Protein AF-A0A9Q1AKZ5-F1 (afdb_monomer)

Foldseek 3Di:
DDPDDPPVVVVVVVVVVVVLVVCVPVNVVVVVVCQVVFWDKAADPPDDDQQDWDDDPDTDRPDDGDIDTDGPDPDPVVVD

Sequence (80 aa):
MVVGGTETSSNALEFAMAEIMSKPERMFMFLLATLLHCFDWKLPERKKPDLSEKFGIVIKLKNPLVVIPAPRLPDPKLYE

Mean predicted aligned error: 10.46 Å

Nearest PDB structures (foldseek):
  8gk3-assembly1_A  TM=7.879E-01  e=9.532E-01  Homo sapiens
  7mk8-assembly1_B  TM=7.866E-01  e=1.993E+00  Homo sapiens
  8ews-assembly1_A-2  TM=7.658E-01  e=2.131E+00  Homo sapiens
  4i8v-assembly3_C  TM=7.529E-01  e=2.979E+00  Homo sapiens
  3tjs-assembly1_A  TM=7.667E-01  e=3.896E+00  Homo sapiens

Radius of gyration: 20.48 Å; Cα contacts (8 Å, |Δi|>4): 51; chains: 1; bounding box: 58×28×47 Å

Organism: Salix purpurea (NCBI:txid77065)

Solvent-accessible surface area (backbone atoms only — not comparable to full-atom values): 5156 Å² total; per-residue (Å²): 136,84,91,78,83,59,70,71,58,56,52,50,53,52,50,50,51,50,57,50,62,72,40,52,69,62,48,50,53,50,54,52,49,49,53,62,69,50,31,43,77,38,63,74,63,99,59,77,86,65,78,54,70,39,87,63,102,60,85,38,58,62,50,82,88,69,67,47,76,37,73,63,59,95,54,78,78,80,76,115

Structure (mmCIF, N/CA/C/O backbone):
data_AF-A0A9Q1AKZ5-F1
#
_entry.id   AF-A0A9Q1AKZ5-F1
#
loop_
_atom_site.group_PDB
_atom_site.id
_atom_site.type_symbol
_atom_site.label_atom_id
_atom_site.label_alt_id
_atom_site.label_comp_id
_atom_site.label_asym_id
_atom_site.label_entity_id
_atom_site.label_seq_id
_atom_site.pdbx_PDB_ins_code
_atom_site.Cartn_x
_atom_site.Cartn_y
_atom_site.Cartn_z
_atom_site.occupancy
_atom_site.B_iso_or_equiv
_atom_site.auth_seq_id
_atom_site.auth_comp_id
_atom_site.auth_asym_id
_atom_site.auth_atom_id
_atom_site.pdbx_PDB_model_num
ATOM 1 N N . MET A 1 1 ? 38.128 -21.017 -23.789 1.00 39.62 1 MET A N 1
ATOM 2 C CA . MET A 1 1 ? 36.719 -20.595 -23.921 1.00 39.62 1 MET A CA 1
ATOM 3 C C . MET A 1 1 ? 36.207 -20.388 -22.505 1.00 39.62 1 MET A C 1
ATOM 5 O O . MET A 1 1 ? 36.068 -21.365 -21.785 1.00 39.62 1 MET A O 1
ATOM 9 N N . VAL A 1 2 ? 36.123 -19.136 -22.049 1.00 45.38 2 VAL A N 1
ATOM 10 C CA . VAL A 1 2 ? 35.724 -18.804 -20.671 1.00 45.38 2 VAL A CA 1
ATOM 11 C C . VAL A 1 2 ? 34.201 -18.805 -20.619 1.00 45.38 2 VAL A C 1
ATOM 13 O O . VAL A 1 2 ? 33.558 -18.051 -21.344 1.00 45.38 2 VAL A O 1
ATOM 16 N N . VAL A 1 3 ? 33.640 -19.698 -19.808 1.00 55.31 3 VAL A N 1
ATOM 17 C CA . VAL A 1 3 ? 32.209 -19.760 -19.502 1.00 55.31 3 VAL A CA 1
ATOM 18 C C . VAL A 1 3 ? 31.892 -18.564 -18.605 1.00 55.31 3 VAL A C 1
ATOM 20 O O . VAL A 1 3 ? 32.188 -18.587 -17.418 1.00 55.31 3 VAL A O 1
ATOM 23 N N . GLY A 1 4 ? 31.362 -17.492 -19.189 1.00 57.22 4 GLY A N 1
ATOM 24 C CA . GLY A 1 4 ? 30.917 -16.296 -18.477 1.00 57.22 4 GLY A CA 1
ATOM 25 C C . GLY A 1 4 ? 29.502 -15.960 -18.918 1.00 57.22 4 GLY A C 1
ATOM 26 O O . GLY A 1 4 ? 29.288 -15.633 -20.082 1.00 57.22 4 GLY A O 1
ATOM 27 N N . GLY A 1 5 ? 28.529 -16.085 -18.016 1.00 57.84 5 GLY A N 1
ATOM 28 C CA . GLY A 1 5 ? 27.137 -15.792 -18.367 1.00 57.84 5 GLY A CA 1
ATOM 29 C C . GLY A 1 5 ? 26.145 -15.681 -17.213 1.00 57.84 5 GLY A C 1
ATOM 30 O O . GLY A 1 5 ? 25.120 -15.038 -17.393 1.00 57.84 5 GLY A O 1
ATOM 31 N N . THR A 1 6 ? 26.415 -16.240 -16.029 1.00 59.22 6 THR A N 1
ATOM 32 C CA . THR A 1 6 ? 25.419 -16.270 -14.937 1.00 59.22 6 THR A CA 1
ATOM 33 C C . THR A 1 6 ? 25.770 -15.360 -13.758 1.00 59.22 6 THR A C 1
ATOM 35 O O . THR A 1 6 ? 24.913 -14.596 -13.313 1.00 59.22 6 THR A O 1
ATOM 38 N N . GLU A 1 7 ? 27.026 -15.346 -13.303 1.00 61.22 7 GLU A N 1
ATOM 39 C CA . GLU A 1 7 ? 27.438 -14.614 -12.089 1.00 61.22 7 GLU A CA 1
ATOM 40 C C . GLU A 1 7 ? 27.243 -13.092 -12.196 1.00 61.22 7 GLU A C 1
ATOM 42 O O . GLU A 1 7 ? 26.809 -12.442 -11.248 1.00 61.22 7 GLU A O 1
ATOM 47 N N . THR A 1 8 ? 27.477 -12.506 -13.373 1.00 65.81 8 THR A N 1
ATOM 48 C CA . THR A 1 8 ? 27.359 -11.052 -13.576 1.00 65.81 8 THR A CA 1
ATOM 49 C C . THR A 1 8 ? 25.913 -10.551 -13.470 1.00 65.81 8 THR A C 1
ATOM 51 O O . THR A 1 8 ? 25.686 -9.435 -13.009 1.00 65.81 8 THR A O 1
ATOM 54 N N . SER A 1 9 ? 24.928 -11.373 -13.855 1.00 66.25 9 SER A N 1
ATOM 55 C CA . SER A 1 9 ? 23.504 -11.007 -13.797 1.00 66.25 9 SER A CA 1
ATOM 56 C C . SER A 1 9 ? 22.923 -11.080 -12.379 1.00 66.25 9 SER A C 1
ATOM 58 O O . SER A 1 9 ? 22.171 -10.187 -11.991 1.00 66.25 9 SER A O 1
ATOM 60 N N . SER A 1 10 ? 23.326 -12.082 -11.584 1.00 72.44 10 SER A N 1
ATOM 61 C CA . SER A 1 10 ? 22.916 -12.207 -10.174 1.00 72.44 10 SER A CA 1
ATOM 62 C C . SER A 1 10 ? 23.455 -11.043 -9.350 1.00 72.44 10 SER A C 1
ATOM 64 O O . SER A 1 10 ? 22.697 -10.354 -8.672 1.00 72.44 10 SER A O 1
ATOM 66 N N . ASN A 1 11 ? 24.746 -10.738 -9.513 1.00 75.94 11 ASN A N 1
ATOM 67 C CA . ASN A 1 11 ? 25.386 -9.652 -8.778 1.00 75.94 11 ASN A CA 1
ATOM 68 C C . ASN A 1 11 ? 24.750 -8.293 -9.111 1.00 75.94 11 ASN A C 1
ATOM 70 O O . ASN A 1 11 ? 24.552 -7.473 -8.221 1.00 75.94 11 ASN A O 1
ATOM 74 N N . ALA A 1 12 ? 24.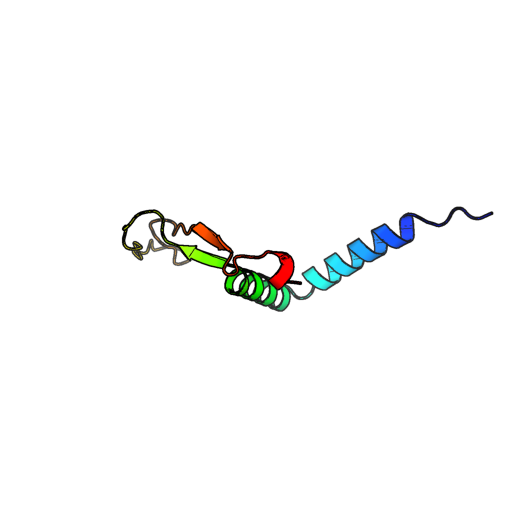377 -8.049 -10.372 1.00 79.44 12 ALA A N 1
ATOM 75 C CA . ALA A 1 12 ? 23.702 -6.810 -10.761 1.00 79.44 12 ALA A CA 1
ATOM 76 C C . ALA A 1 12 ? 22.339 -6.633 -10.064 1.00 79.44 12 ALA A C 1
ATOM 78 O O . ALA A 1 12 ? 22.017 -5.528 -9.623 1.00 79.44 12 ALA A O 1
ATOM 79 N N . LEU A 1 13 ? 21.560 -7.711 -9.922 1.00 79.31 13 LEU A N 1
ATOM 80 C CA . LEU A 1 13 ? 20.286 -7.681 -9.203 1.00 79.31 13 LEU A CA 1
ATOM 81 C C . LEU A 1 13 ? 20.497 -7.416 -7.706 1.00 79.31 13 LEU A C 1
ATOM 83 O O . LEU A 1 13 ? 19.791 -6.598 -7.120 1.00 79.31 13 LEU A O 1
ATOM 87 N N . GLU A 1 14 ? 21.503 -8.049 -7.105 1.00 82.75 14 GLU A N 1
ATOM 88 C CA . GLU A 1 14 ? 21.869 -7.851 -5.700 1.00 82.75 14 GLU A CA 1
ATOM 89 C C . GLU A 1 14 ? 22.315 -6.407 -5.414 1.00 82.75 14 GLU A C 1
ATOM 91 O O . GLU A 1 14 ? 21.847 -5.794 -4.451 1.00 82.75 14 GLU A O 1
ATOM 96 N N . PHE A 1 15 ? 23.148 -5.816 -6.279 1.00 83.31 15 PHE A N 1
ATOM 97 C CA . PHE A 1 15 ? 23.558 -4.412 -6.163 1.00 83.31 15 PHE A CA 1
ATOM 98 C C . PHE A 1 15 ? 22.381 -3.449 -6.333 1.00 83.31 15 PHE A C 1
ATOM 100 O O . PHE A 1 15 ? 22.252 -2.505 -5.552 1.00 83.31 15 PHE A O 1
ATOM 107 N N . ALA A 1 16 ? 21.493 -3.699 -7.300 1.00 81.12 16 ALA A N 1
ATOM 108 C CA . ALA A 1 16 ? 20.289 -2.894 -7.484 1.00 81.12 16 ALA A CA 1
ATOM 109 C C . ALA A 1 16 ? 19.374 -2.971 -6.252 1.00 81.12 16 ALA A C 1
ATOM 111 O O . ALA A 1 16 ? 18.906 -1.944 -5.766 1.00 81.12 16 ALA A O 1
ATOM 112 N N . MET A 1 17 ? 19.171 -4.166 -5.687 1.00 78.94 17 MET A N 1
ATOM 113 C CA . MET A 1 17 ? 18.415 -4.347 -4.445 1.00 78.94 17 MET A CA 1
ATOM 114 C C . MET A 1 17 ? 19.059 -3.602 -3.269 1.00 78.94 17 MET A C 1
ATOM 116 O O . MET A 1 17 ? 18.350 -2.951 -2.503 1.00 78.94 17 MET A O 1
ATOM 120 N N . ALA A 1 18 ? 20.387 -3.644 -3.133 1.00 83.38 18 ALA A N 1
ATOM 121 C CA . ALA A 1 18 ? 21.109 -2.910 -2.095 1.00 83.38 18 ALA A CA 1
ATOM 122 C C . ALA A 1 18 ? 20.992 -1.388 -2.270 1.00 83.38 18 ALA A C 1
ATOM 124 O O . ALA A 1 18 ? 20.781 -0.667 -1.295 1.00 83.38 18 ALA A O 1
ATOM 125 N N . GLU A 1 19 ? 21.065 -0.884 -3.502 1.00 82.56 19 GLU A N 1
ATOM 126 C CA . GLU A 1 19 ? 20.882 0.539 -3.785 1.00 82.56 19 GLU A CA 1
ATOM 127 C C . GLU A 1 19 ? 19.443 0.993 -3.509 1.00 82.56 19 GLU A C 1
ATOM 129 O O . GLU A 1 19 ? 19.230 2.050 -2.908 1.00 82.56 19 GLU A O 1
ATOM 134 N N . ILE A 1 20 ? 18.461 0.170 -3.873 1.00 79.75 20 ILE A N 1
ATOM 135 C CA . ILE A 1 20 ? 17.047 0.383 -3.564 1.00 79.75 20 ILE A CA 1
ATOM 136 C C . ILE A 1 20 ? 16.836 0.425 -2.039 1.00 79.75 20 ILE A C 1
ATOM 138 O O . ILE A 1 20 ? 16.206 1.351 -1.522 1.00 79.75 20 ILE A O 1
ATOM 142 N N . MET A 1 21 ? 17.432 -0.515 -1.297 1.00 79.31 21 MET A N 1
ATOM 143 C CA . MET A 1 21 ? 17.386 -0.549 0.170 1.00 79.31 21 MET A CA 1
ATOM 144 C C . MET A 1 21 ? 18.184 0.585 0.830 1.00 79.31 21 MET A C 1
ATOM 146 O O . MET A 1 21 ? 17.848 0.986 1.941 1.00 79.31 21 MET A O 1
ATOM 150 N N . SER A 1 22 ? 19.191 1.155 0.155 1.00 90.31 22 SER A N 1
ATOM 151 C CA . SER A 1 22 ? 19.994 2.271 0.681 1.00 90.31 22 SER A CA 1
ATOM 152 C C . SER A 1 22 ? 19.201 3.571 0.847 1.00 90.31 22 SER A C 1
ATOM 154 O O . SER A 1 22 ? 19.652 4.480 1.545 1.00 90.31 22 SER A O 1
ATOM 156 N N . LYS A 1 23 ? 18.028 3.689 0.199 1.00 87.62 23 LYS A N 1
ATOM 157 C CA . LYS A 1 23 ? 17.187 4.900 0.209 1.00 87.62 23 LYS A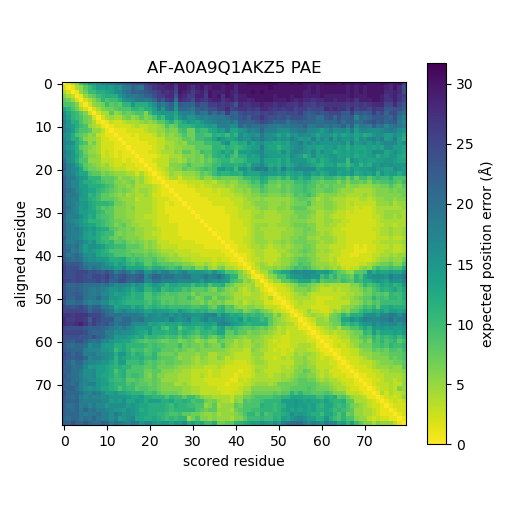 CA 1
ATOM 158 C C . LYS A 1 23 ? 15.727 4.556 0.520 1.00 87.62 23 LYS A C 1
ATOM 160 O O . LYS A 1 23 ? 14.851 4.766 -0.330 1.00 87.62 23 LYS A O 1
ATOM 165 N N . PRO A 1 24 ? 15.453 4.049 1.733 1.00 85.44 24 PRO A N 1
ATOM 166 C CA . PRO A 1 24 ? 14.164 3.462 2.081 1.00 85.44 24 PRO A CA 1
ATOM 167 C C . PRO A 1 24 ? 13.009 4.460 1.948 1.00 85.44 24 PRO A C 1
ATOM 169 O O . PRO A 1 24 ? 11.954 4.088 1.445 1.00 85.44 24 PRO A O 1
ATOM 172 N N . GLU A 1 25 ? 13.221 5.738 2.284 1.00 90.75 25 GLU A N 1
ATOM 173 C CA . GLU A 1 25 ? 12.195 6.790 2.173 1.00 90.75 25 GLU A CA 1
ATOM 174 C C . GLU A 1 25 ? 11.682 6.941 0.734 1.00 90.75 25 GLU A C 1
ATOM 176 O O . GLU A 1 25 ? 10.478 6.992 0.485 1.00 90.75 25 GLU A O 1
ATOM 181 N N . ARG A 1 26 ? 12.609 7.005 -0.234 1.00 89.00 26 ARG A N 1
ATOM 182 C CA . ARG A 1 26 ? 12.274 7.217 -1.649 1.00 89.00 26 ARG A CA 1
ATOM 183 C C . ARG A 1 26 ? 11.575 6.002 -2.236 1.00 89.00 26 ARG A C 1
ATOM 185 O O . ARG A 1 26 ? 10.590 6.162 -2.950 1.00 89.00 26 ARG A O 1
ATOM 192 N N . MET A 1 27 ? 12.058 4.806 -1.905 1.00 87.69 27 MET A N 1
ATOM 193 C CA . MET A 1 27 ? 11.402 3.563 -2.302 1.00 87.69 27 MET A CA 1
ATOM 194 C C . MET A 1 27 ? 9.993 3.477 -1.713 1.00 87.69 27 MET A C 1
ATOM 196 O O . MET A 1 27 ? 9.050 3.165 -2.434 1.00 87.69 27 MET A O 1
ATOM 200 N N . PHE A 1 28 ? 9.838 3.778 -0.423 1.00 91.25 28 PHE A N 1
ATOM 201 C CA . PHE A 1 28 ? 8.544 3.743 0.248 1.00 91.25 28 PHE A CA 1
ATOM 202 C C . PHE A 1 28 ? 7.546 4.695 -0.415 1.00 91.25 28 PHE A C 1
ATOM 204 O O . PHE A 1 28 ? 6.435 4.288 -0.751 1.00 91.25 28 PHE A O 1
ATOM 211 N N . MET A 1 29 ? 7.957 5.942 -0.668 1.00 94.25 29 MET A N 1
ATOM 212 C CA . MET A 1 29 ? 7.119 6.923 -1.359 1.00 94.25 29 MET A CA 1
ATOM 213 C C . MET A 1 29 ? 6.757 6.476 -2.775 1.00 94.25 29 MET A C 1
ATOM 215 O O . MET A 1 29 ? 5.608 6.636 -3.178 1.00 94.25 29 MET A O 1
ATOM 219 N N . PHE A 1 30 ? 7.704 5.898 -3.518 1.00 92.00 30 PHE A N 1
ATOM 220 C CA . PHE A 1 30 ? 7.452 5.395 -4.865 1.00 92.00 30 PHE A CA 1
ATOM 221 C C . PHE A 1 30 ? 6.437 4.247 -4.858 1.00 92.00 30 PHE A C 1
ATOM 223 O O . PHE A 1 30 ? 5.429 4.331 -5.551 1.00 92.00 30 PHE A O 1
ATOM 230 N N . LEU A 1 31 ? 6.638 3.228 -4.014 1.00 92.81 31 LEU A N 1
ATOM 231 C CA . LEU A 1 31 ? 5.704 2.107 -3.874 1.00 92.81 31 LEU A CA 1
ATOM 232 C C . LEU A 1 31 ? 4.306 2.585 -3.472 1.00 92.81 31 LEU A C 1
ATOM 234 O O . LEU A 1 31 ? 3.311 2.146 -4.048 1.00 92.81 31 LEU A O 1
ATOM 238 N N . LEU A 1 32 ? 4.226 3.515 -2.517 1.00 93.88 32 LEU A N 1
ATOM 239 C CA . LEU A 1 32 ? 2.958 4.098 -2.091 1.00 93.88 32 LEU A CA 1
ATOM 240 C C . LEU A 1 32 ? 2.276 4.858 -3.238 1.00 93.88 32 LEU A C 1
ATOM 242 O O . LEU A 1 32 ? 1.085 4.667 -3.471 1.00 93.88 32 LEU A O 1
ATOM 246 N N . ALA A 1 33 ? 3.022 5.680 -3.978 1.00 93.56 33 ALA A N 1
ATOM 247 C CA . ALA A 1 33 ? 2.499 6.422 -5.121 1.00 93.56 33 ALA A CA 1
ATOM 248 C C . ALA A 1 33 ? 1.996 5.485 -6.228 1.00 93.56 33 ALA A C 1
ATOM 250 O O . ALA A 1 33 ? 0.904 5.699 -6.751 1.00 93.56 33 ALA A O 1
ATOM 251 N N . THR A 1 34 ? 2.736 4.420 -6.543 1.00 92.88 34 THR A N 1
ATOM 252 C CA . THR A 1 34 ? 2.318 3.408 -7.521 1.00 92.88 34 THR A CA 1
ATOM 253 C C . THR A 1 34 ? 1.030 2.716 -7.085 1.00 92.88 34 THR A C 1
ATOM 255 O O . THR A 1 34 ? 0.089 2.629 -7.868 1.00 92.88 34 THR A O 1
ATOM 258 N N . LEU A 1 35 ? 0.933 2.286 -5.824 1.00 92.94 35 LEU A N 1
ATOM 259 C CA . LEU A 1 35 ? -0.275 1.647 -5.293 1.00 92.94 35 LEU A CA 1
ATOM 260 C C . LEU A 1 35 ? -1.499 2.573 -5.356 1.00 92.94 35 LEU A C 1
ATOM 262 O O . LEU A 1 35 ? -2.584 2.138 -5.741 1.00 92.94 35 LEU A O 1
ATOM 266 N N . LEU A 1 36 ? -1.328 3.853 -5.017 1.00 92.75 36 LEU A N 1
ATOM 267 C CA . LEU A 1 36 ? -2.392 4.856 -5.110 1.00 92.75 36 LEU A CA 1
ATOM 2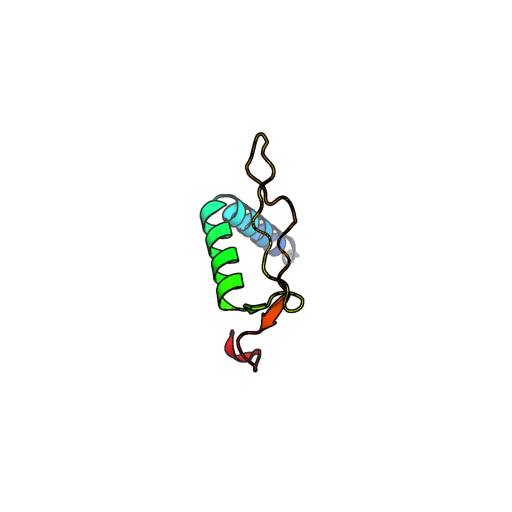68 C C . LEU A 1 36 ? -2.775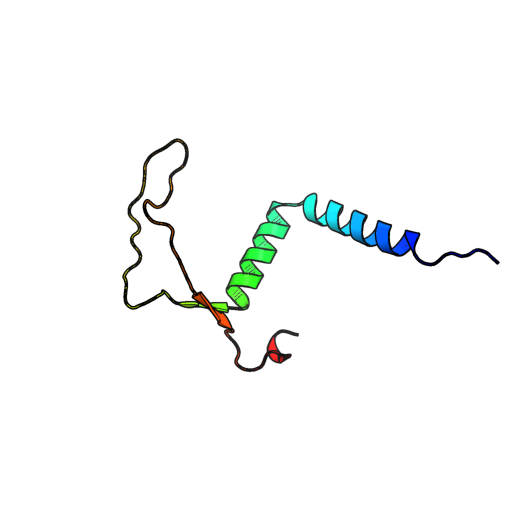 5.182 -6.559 1.00 92.75 36 LEU A C 1
ATOM 270 O O . LEU A 1 36 ? -3.926 5.506 -6.829 1.00 92.75 36 LEU A O 1
ATOM 274 N N . HIS A 1 37 ? -1.828 5.102 -7.492 1.00 91.56 37 HIS A N 1
ATOM 275 C CA . HIS A 1 37 ? -2.069 5.367 -8.907 1.00 91.56 37 HIS A CA 1
ATOM 276 C C . HIS A 1 37 ? -2.747 4.191 -9.627 1.00 91.56 37 HIS A C 1
ATOM 278 O O . HIS A 1 37 ? -3.577 4.393 -10.518 1.00 91.56 37 HIS A O 1
ATOM 284 N N . CYS A 1 38 ? -2.386 2.957 -9.277 1.00 91.19 38 CYS A N 1
ATOM 285 C CA . CYS A 1 38 ? -2.859 1.768 -9.978 1.00 91.19 38 CYS A CA 1
ATOM 286 C C . CYS A 1 38 ? -4.282 1.365 -9.580 1.00 91.19 38 CYS A C 1
ATOM 288 O O . CYS A 1 38 ? -5.024 0.869 -10.433 1.00 91.19 38 CYS A O 1
ATOM 290 N N . PHE A 1 39 ? -4.677 1.594 -8.326 1.00 93.19 39 PHE A N 1
ATOM 291 C CA . PHE A 1 39 ? -5.906 1.033 -7.772 1.00 93.19 39 PHE A CA 1
ATOM 292 C C . PHE A 1 39 ? -6.883 2.089 -7.259 1.00 93.19 39 PHE A C 1
ATOM 294 O O . PHE A 1 39 ? -6.511 3.007 -6.531 1.00 93.19 39 PHE A O 1
ATOM 301 N N . ASP A 1 40 ? -8.159 1.870 -7.559 1.00 92.56 40 ASP A N 1
ATOM 302 C CA . ASP A 1 40 ? -9.271 2.448 -6.819 1.00 92.56 40 ASP A CA 1
ATOM 303 C C . ASP A 1 40 ? -9.532 1.607 -5.566 1.00 92.56 40 ASP A C 1
ATOM 305 O O . ASP A 1 40 ? -9.713 0.389 -5.630 1.00 92.56 40 ASP A O 1
ATOM 309 N N . TRP A 1 41 ? -9.589 2.254 -4.407 1.00 91.00 41 TRP A N 1
ATOM 310 C CA . TRP A 1 41 ? -9.735 1.581 -3.118 1.00 91.00 41 TRP A CA 1
ATOM 311 C C . TRP A 1 41 ? -11.193 1.603 -2.661 1.00 91.00 41 TRP A C 1
ATOM 313 O O . TRP A 1 41 ? -11.792 2.669 -2.511 1.00 91.00 41 TRP A O 1
ATOM 323 N N . LYS A 1 42 ? -11.780 0.425 -2.425 1.00 89.44 42 LYS A N 1
ATOM 324 C CA . LYS A 1 42 ? -13.188 0.271 -2.018 1.00 89.44 42 LYS A CA 1
ATOM 325 C C . LYS A 1 42 ? -13.288 -0.340 -0.625 1.00 89.44 42 LYS A C 1
ATOM 327 O O . LYS A 1 42 ? -12.513 -1.227 -0.278 1.00 89.44 42 LYS A O 1
ATOM 332 N N . LEU A 1 43 ? -14.258 0.101 0.175 1.00 88.62 43 LEU A N 1
ATOM 333 C CA . LEU A 1 43 ? -14.514 -0.520 1.475 1.00 88.62 43 LEU A CA 1
ATOM 334 C C . LEU A 1 43 ? -15.295 -1.838 1.312 1.00 88.62 43 LEU A C 1
ATOM 336 O O . LEU A 1 43 ? -16.193 -1.916 0.467 1.00 88.62 43 LEU A O 1
ATOM 340 N N . PRO A 1 44 ? -14.983 -2.864 2.124 1.00 84.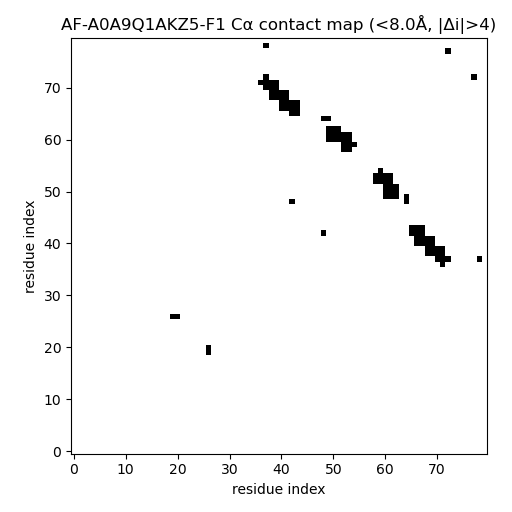88 44 PRO A N 1
ATOM 341 C CA . PRO A 1 44 ? -15.773 -4.082 2.197 1.00 84.88 44 PRO A CA 1
ATOM 342 C C . PRO A 1 44 ? -17.125 -3.779 2.855 1.00 84.88 44 PRO A C 1
ATOM 344 O O . PRO A 1 44 ? -17.191 -3.416 4.030 1.00 84.88 44 PRO A O 1
ATOM 347 N N . GLU A 1 45 ? -18.204 -3.954 2.086 1.00 77.69 45 GLU A N 1
ATOM 348 C CA . GLU A 1 45 ? -19.590 -3.641 2.472 1.00 77.69 45 GLU A CA 1
ATOM 349 C C . GLU A 1 45 ? -19.820 -2.147 2.795 1.00 77.69 45 GLU A C 1
ATOM 351 O O . GLU A 1 45 ? -18.890 -1.361 2.946 1.00 77.69 45 GLU A O 1
ATOM 356 N N . ARG A 1 46 ? -21.083 -1.704 2.915 1.00 68.81 46 ARG A N 1
ATOM 357 C CA . ARG A 1 46 ? -21.439 -0.307 3.272 1.00 68.81 46 ARG A CA 1
ATOM 358 C C . ARG A 1 46 ? -21.113 0.046 4.739 1.00 68.81 46 ARG A C 1
ATOM 360 O O . ARG A 1 46 ? -21.852 0.791 5.384 1.00 68.81 46 ARG A O 1
ATOM 367 N N . LYS A 1 47 ? -20.040 -0.512 5.297 1.00 74.69 47 LYS A N 1
ATOM 368 C CA . LYS A 1 47 ? -19.548 -0.206 6.637 1.00 74.69 47 LYS A CA 1
ATOM 369 C C . LYS A 1 47 ? -18.786 1.113 6.592 1.00 74.69 47 LYS A C 1
ATOM 371 O O . LYS A 1 47 ? -17.955 1.339 5.718 1.00 74.69 47 LYS A O 1
ATOM 376 N N . LYS A 1 48 ? -19.081 2.001 7.540 1.00 81.31 48 LYS A N 1
ATOM 377 C CA . LYS A 1 48 ? -18.262 3.196 7.761 1.00 81.31 48 LYS A CA 1
ATOM 378 C C . LYS A 1 48 ? -16.936 2.756 8.393 1.00 81.31 48 LYS A C 1
ATOM 380 O O . LYS A 1 48 ? -16.971 1.867 9.246 1.00 81.31 48 LYS A O 1
ATOM 385 N N . PRO A 1 49 ? -15.796 3.346 8.000 1.00 84.50 49 PRO A N 1
ATOM 386 C CA . PRO A 1 49 ? -14.522 3.025 8.625 1.00 84.50 49 PRO A CA 1
ATOM 387 C C . PRO A 1 49 ? -14.570 3.430 10.102 1.00 84.50 49 PRO A C 1
ATOM 389 O O . PRO A 1 49 ? -14.917 4.566 10.429 1.00 84.50 49 PRO A O 1
ATOM 392 N N . ASP A 1 50 ? -14.250 2.492 10.989 1.00 86.69 50 ASP A N 1
ATOM 393 C CA . ASP A 1 50 ? -14.074 2.777 12.410 1.00 86.69 50 ASP A CA 1
ATOM 394 C C . ASP A 1 50 ? -12.659 3.311 12.628 1.00 86.69 50 ASP A C 1
ATOM 396 O O . ASP A 1 50 ? -11.681 2.570 12.533 1.00 86.69 50 ASP A O 1
ATOM 400 N N . LEU A 1 51 ? -12.567 4.613 12.888 1.00 88.56 51 LEU A N 1
ATOM 401 C CA . LEU A 1 51 ? -11.308 5.305 13.148 1.00 88.56 51 LEU A CA 1
ATOM 402 C C . LEU A 1 51 ? -10.981 5.393 14.643 1.00 88.56 51 LEU A C 1
ATOM 404 O O . LEU A 1 51 ? -10.118 6.173 15.032 1.00 88.56 51 LEU A O 1
ATOM 408 N N . SER A 1 52 ? -11.674 4.633 15.499 1.00 91.31 52 SER A N 1
ATOM 409 C CA . SER A 1 52 ? -11.353 4.607 16.923 1.00 91.31 52 SER A CA 1
ATOM 410 C C . SER A 1 52 ? -9.921 4.123 17.144 1.00 91.31 52 SER A C 1
ATOM 412 O O . SER A 1 52 ? -9.453 3.183 16.504 1.00 91.31 52 SER A O 1
ATOM 414 N N . GLU A 1 53 ? -9.208 4.775 18.055 1.00 90.69 53 GLU A N 1
ATOM 415 C CA . GLU A 1 53 ? -7.797 4.507 18.321 1.00 90.69 53 GLU A CA 1
ATOM 416 C C . GLU A 1 53 ? -7.628 3.652 19.578 1.00 90.69 53 GLU A C 1
ATOM 418 O O . GLU A 1 53 ? -8.395 3.739 20.541 1.00 90.69 53 GLU A O 1
ATOM 423 N N . LYS A 1 54 ? -6.587 2.820 19.584 1.00 88.31 54 LYS A N 1
ATOM 424 C CA . LYS A 1 54 ? -6.081 2.162 20.784 1.00 88.31 54 LYS A CA 1
ATOM 425 C C . LYS A 1 54 ? -4.785 2.852 21.198 1.00 88.31 54 LYS A C 1
ATOM 427 O O . LYS A 1 54 ? -3.796 2.813 20.468 1.00 88.31 54 LYS A O 1
ATOM 432 N N . PHE A 1 55 ? -4.794 3.451 22.386 1.00 81.44 55 PHE A N 1
ATOM 433 C CA . PHE A 1 55 ? -3.619 4.101 22.961 1.00 81.44 55 PHE A CA 1
ATOM 434 C C . PHE A 1 55 ? -2.548 3.075 23.371 1.00 81.44 55 PHE A C 1
ATOM 436 O O . PHE A 1 55 ? -2.855 1.993 23.876 1.00 81.44 55 PHE A O 1
ATOM 443 N N . GLY A 1 56 ? -1.283 3.425 23.138 1.00 81.69 56 GLY A N 1
ATOM 444 C CA . GLY A 1 56 ? -0.085 2.630 23.415 1.00 81.69 56 GLY A CA 1
ATOM 445 C C . GLY A 1 56 ? 1.173 3.436 23.066 1.00 81.69 56 GLY A C 1
ATOM 446 O O . GLY A 1 56 ? 1.076 4.638 22.844 1.00 81.69 56 GLY A O 1
ATOM 447 N N . ILE A 1 57 ? 2.345 2.793 22.972 1.00 85.62 57 ILE A N 1
ATOM 448 C CA . ILE A 1 57 ? 3.606 3.472 22.579 1.00 85.62 57 ILE A CA 1
ATOM 449 C C . ILE A 1 57 ? 3.487 4.124 21.184 1.00 85.62 57 ILE A C 1
ATOM 451 O O . ILE A 1 57 ? 4.111 5.144 20.915 1.00 85.62 57 ILE A O 1
ATOM 455 N N . VAL A 1 58 ? 2.655 3.548 20.310 1.00 87.44 58 VAL A N 1
ATOM 4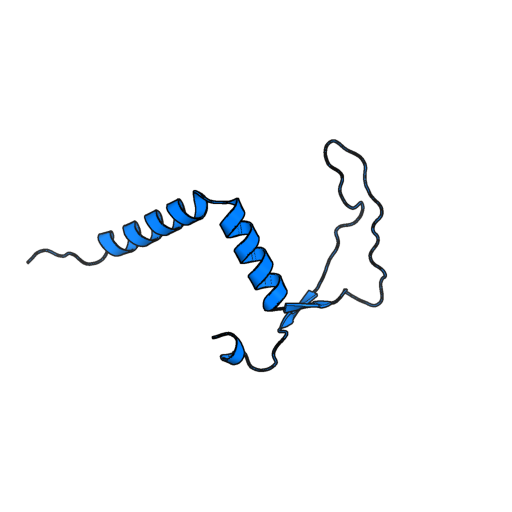56 C CA . VAL A 1 58 ? 2.305 4.089 18.991 1.00 87.44 58 VAL A CA 1
ATOM 457 C C . VAL A 1 58 ? 0.783 4.089 18.863 1.00 87.44 58 VAL A C 1
ATOM 459 O O . VAL A 1 58 ? 0.147 3.090 19.211 1.00 87.44 58 VAL A O 1
ATOM 462 N N . ILE A 1 59 ? 0.211 5.182 18.350 1.00 88.19 59 ILE A N 1
ATOM 463 C CA . ILE A 1 59 ? -1.220 5.280 18.037 1.00 88.19 59 ILE A CA 1
ATOM 464 C C . ILE A 1 59 ? -1.539 4.300 16.908 1.00 88.19 59 ILE A C 1
ATOM 466 O O . ILE A 1 59 ? -0.913 4.323 15.847 1.00 88.19 59 ILE A O 1
ATOM 470 N N . LYS A 1 60 ? -2.504 3.413 17.145 1.00 88.44 60 LYS A N 1
ATOM 471 C CA . LYS A 1 60 ? -2.993 2.458 16.147 1.00 88.44 60 LYS A CA 1
ATOM 472 C C . LYS A 1 60 ? -4.512 2.485 16.120 1.00 88.44 60 LYS A C 1
ATOM 474 O O . LYS A 1 60 ? -5.144 2.643 17.164 1.00 88.44 60 LYS A O 1
ATOM 479 N N . LEU A 1 61 ? -5.090 2.258 14.944 1.00 89.88 61 LEU A N 1
ATOM 480 C CA . LEU A 1 61 ? -6.520 1.988 14.824 1.00 89.88 61 LEU A CA 1
ATOM 481 C C . LEU A 1 61 ? -6.884 0.767 15.678 1.00 89.88 61 LEU A C 1
ATOM 483 O O . LEU A 1 61 ? -6.195 -0.255 15.651 1.00 89.88 61 LEU A O 1
ATOM 487 N N . LYS A 1 62 ? -7.968 0.882 16.445 1.00 88.94 62 LYS A N 1
ATOM 488 C CA . LYS A 1 62 ? -8.512 -0.179 17.298 1.00 88.94 62 LYS A CA 1
ATOM 489 C C . LYS A 1 62 ? -8.886 -1.398 16.463 1.00 88.94 62 LYS A C 1
ATOM 491 O O . LYS A 1 62 ? -8.606 -2.524 16.869 1.00 88.94 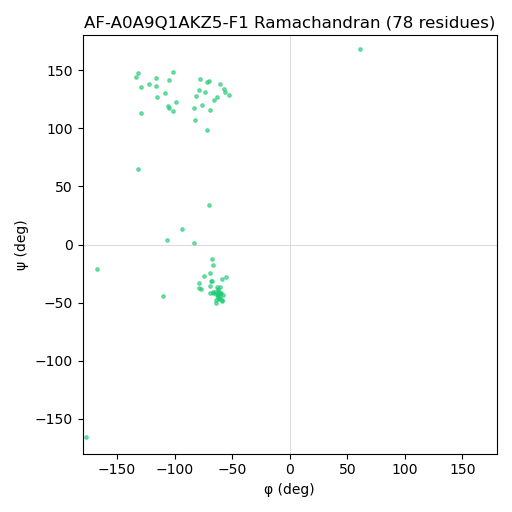62 LYS A O 1
ATOM 496 N N . ASN A 1 63 ? -9.486 -1.147 15.305 1.00 87.81 63 ASN A N 1
ATOM 497 C CA . ASN A 1 63 ? -9.843 -2.142 14.310 1.00 87.81 63 ASN A CA 1
ATOM 498 C C . ASN A 1 63 ? -9.018 -1.882 13.040 1.00 87.81 63 ASN A C 1
ATOM 500 O O . ASN A 1 63 ? -9.021 -0.751 12.552 1.00 87.81 63 ASN A O 1
ATOM 504 N N . PRO A 1 64 ? -8.302 -2.880 12.491 1.00 86.25 64 PRO A N 1
ATOM 505 C CA . PRO A 1 64 ? -7.565 -2.704 11.245 1.00 86.25 64 PRO A CA 1
ATOM 506 C C . PRO A 1 64 ? -8.485 -2.241 10.111 1.00 86.25 64 PRO A C 1
ATOM 508 O O . PRO A 1 64 ? -9.541 -2.834 9.879 1.00 86.25 64 PRO A O 1
ATOM 511 N N . LEU A 1 65 ? -8.076 -1.198 9.387 1.00 87.25 65 LEU A N 1
ATOM 512 C CA . LEU A 1 65 ? -8.796 -0.750 8.202 1.00 87.25 65 LEU A CA 1
ATOM 513 C C . LEU A 1 65 ? -8.506 -1.709 7.044 1.00 87.25 65 LEU A C 1
ATOM 515 O O . LEU A 1 65 ? -7.358 -1.866 6.633 1.00 87.25 65 LEU A O 1
ATOM 519 N N . VAL A 1 66 ? -9.555 -2.332 6.515 1.00 88.50 66 VAL A N 1
ATOM 520 C CA . VAL A 1 66 ? -9.471 -3.220 5.352 1.00 88.50 66 VAL A CA 1
ATOM 521 C C . VAL A 1 66 ? -10.104 -2.520 4.159 1.00 88.50 66 VAL A C 1
ATOM 523 O O . VAL A 1 66 ? -11.224 -2.021 4.246 1.00 88.50 66 VAL A O 1
ATOM 526 N N . VAL A 1 67 ? -9.383 -2.501 3.043 1.00 90.38 67 VAL A N 1
ATOM 527 C CA . VAL A 1 67 ? -9.821 -1.940 1.763 1.00 90.38 67 VAL A CA 1
ATOM 528 C C . VAL A 1 67 ? -9.491 -2.928 0.650 1.00 90.38 67 VAL A C 1
ATOM 530 O O . VAL A 1 67 ? -8.480 -3.624 0.703 1.00 90.38 67 VAL A O 1
ATOM 533 N N . ILE A 1 68 ? -10.369 -3.009 -0.344 1.00 91.19 68 ILE A N 1
ATOM 534 C CA . ILE A 1 68 ? -10.233 -3.890 -1.500 1.00 91.19 68 ILE A CA 1
ATOM 535 C C . ILE A 1 68 ? -9.734 -3.034 -2.670 1.00 91.19 68 ILE A C 1
ATOM 537 O O . ILE A 1 68 ? -10.463 -2.128 -3.092 1.00 91.19 68 ILE A O 1
ATOM 541 N N . PRO A 1 69 ? -8.519 -3.281 -3.189 1.00 92.81 69 PRO A N 1
ATOM 542 C CA . PRO A 1 69 ? -8.035 -2.597 -4.378 1.00 92.81 69 PRO A CA 1
ATOM 543 C C . PRO A 1 69 ? -8.750 -3.143 -5.621 1.00 92.81 69 PRO A C 1
ATOM 545 O O . PRO A 1 69 ? -8.836 -4.353 -5.826 1.00 92.81 69 PRO A O 1
ATOM 548 N N . ALA A 1 70 ? -9.256 -2.248 -6.462 1.00 91.31 70 ALA A N 1
ATOM 549 C CA . ALA A 1 70 ? -9.778 -2.548 -7.789 1.00 91.31 70 ALA A CA 1
ATOM 550 C C . ALA A 1 70 ? -8.910 -1.827 -8.829 1.00 91.31 70 ALA A C 1
ATOM 552 O O . ALA A 1 70 ? -8.581 -0.663 -8.606 1.00 91.31 70 ALA A O 1
ATOM 553 N N . PRO A 1 71 ? -8.517 -2.463 -9.947 1.00 91.56 71 PRO A N 1
ATOM 554 C CA . PRO A 1 71 ? -7.802 -1.767 -11.013 1.00 91.56 71 PRO A CA 1
ATOM 555 C C . PRO A 1 71 ? -8.569 -0.514 -11.447 1.00 91.56 71 PRO A C 1
ATOM 557 O O . PRO A 1 71 ? -9.770 -0.585 -11.710 1.00 91.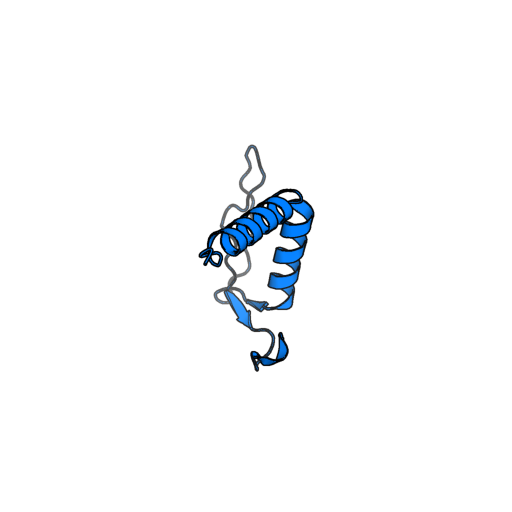56 71 PRO A O 1
ATOM 560 N N . ARG A 1 72 ? -7.880 0.629 -11.481 1.00 90.75 72 ARG A N 1
ATOM 561 C CA . ARG A 1 72 ? -8.468 1.921 -11.867 1.00 90.75 72 ARG A CA 1
ATOM 562 C C . ARG A 1 72 ? -8.822 1.976 -13.357 1.00 90.75 72 ARG A C 1
ATOM 564 O O . ARG A 1 72 ? -9.807 2.600 -13.739 1.00 90.75 72 ARG A O 1
ATOM 571 N N . LEU A 1 73 ? -8.017 1.339 -14.208 1.00 90.06 73 LEU A N 1
ATOM 572 C CA . LEU A 1 73 ? -8.214 1.282 -15.655 1.00 90.06 73 LEU A CA 1
ATOM 573 C C . LEU A 1 73 ? -8.739 -0.102 -16.067 1.00 90.06 73 LEU A C 1
ATOM 575 O O . LEU A 1 73 ? -8.302 -1.112 -15.510 1.00 90.06 73 LEU A O 1
ATOM 579 N N . PRO A 1 74 ? -9.665 -0.168 -17.041 1.00 85.81 74 PRO A N 1
ATOM 580 C CA . PRO A 1 74 ? -10.285 -1.423 -17.464 1.00 85.81 74 PRO A CA 1
ATOM 581 C C . PRO A 1 74 ? -9.357 -2.299 -18.315 1.00 85.81 74 PRO A C 1
ATOM 583 O O . PRO A 1 74 ? -9.514 -3.517 -18.321 1.00 85.81 74 PRO A O 1
ATOM 586 N N . ASP A 1 75 ? -8.408 -1.690 -19.032 1.00 89.38 75 ASP A N 1
ATOM 587 C CA . ASP A 1 75 ? -7.429 -2.390 -19.863 1.00 89.38 75 ASP A CA 1
ATOM 588 C C . ASP A 1 75 ? -6.049 -2.365 -19.178 1.00 89.38 75 ASP A C 1
ATOM 590 O O . ASP A 1 75 ? -5.500 -1.279 -18.960 1.00 89.38 75 ASP A O 1
ATOM 594 N N . PRO A 1 76 ? -5.469 -3.536 -18.846 1.00 81.25 76 PRO A N 1
ATOM 595 C CA . PRO A 1 76 ? -4.133 -3.638 -18.264 1.00 81.25 76 PRO A CA 1
ATOM 596 C C . PRO A 1 76 ? -3.026 -2.963 -19.083 1.00 81.25 76 PRO A C 1
ATOM 598 O O . PRO A 1 76 ? -2.048 -2.504 -18.500 1.00 81.25 76 PRO A O 1
ATOM 601 N N . LYS A 1 77 ? -3.179 -2.855 -20.410 1.00 86.06 77 LYS A N 1
ATOM 602 C CA . LYS A 1 77 ? -2.174 -2.242 -21.298 1.00 86.06 77 LYS A CA 1
ATOM 603 C C . LYS A 1 77 ? -2.003 -0.738 -21.092 1.00 86.06 77 LYS A C 1
ATOM 605 O O . LYS A 1 77 ? -1.066 -0.148 -21.609 1.00 86.06 77 LYS A O 1
ATOM 610 N N . LEU A 1 78 ? -2.913 -0.100 -20.359 1.00 80.00 78 LEU A N 1
ATOM 611 C CA . LEU A 1 78 ? -2.875 1.339 -20.098 1.00 80.00 78 LEU A CA 1
ATOM 612 C C . LEU A 1 78 ? -1.951 1.723 -18.929 1.00 80.00 78 LEU A C 1
ATOM 614 O O . LEU A 1 78 ? -1.885 2.897 -18.571 1.00 80.00 78 LEU A O 1
ATOM 618 N N . TYR A 1 79 ? -1.279 0.744 -18.319 1.00 72.44 79 TYR A N 1
ATOM 619 C CA . TYR A 1 79 ? -0.302 0.940 -17.245 1.00 72.44 79 TYR A CA 1
ATOM 620 C C . TYR A 1 79 ? 1.153 0.738 -17.696 1.00 72.44 79 TYR A C 1
ATOM 622 O O . TYR A 1 79 ? 2.042 0.765 -16.844 1.00 72.44 79 TYR A O 1
ATOM 630 N N . GLU A 1 80 ? 1.379 0.497 -18.992 1.00 67.62 80 GLU A N 1
ATOM 631 C CA . GLU A 1 80 ? 2.717 0.353 -19.588 1.00 67.62 80 GLU A CA 1
ATOM 632 C C . GLU A 1 80 ? 3.426 1.695 -19.813 1.00 67.62 80 GLU A C 1
ATOM 634 O O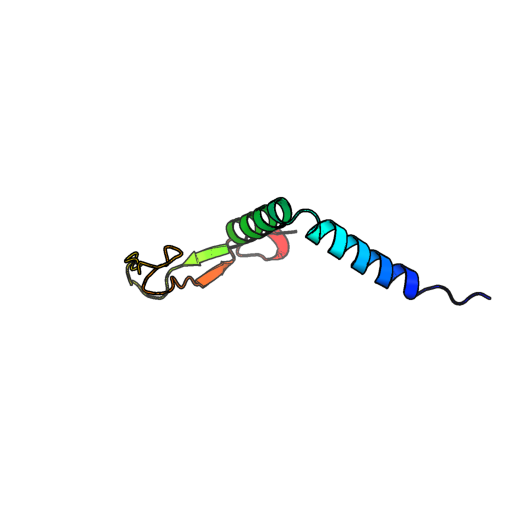 . GLU A 1 80 ? 2.741 2.705 -20.105 1.00 67.62 80 GLU A O 1
#

pLDDT: mean 82.88, std 11.41, range [39.62, 94.25]

InterPro domains:
  IPR036396 Cytochrome P450 superfamily [SSF48264] (1-72)

Secondary structure (DSSP, 8-state):
----SSHHHHHHHHHHHHHHHT-HHHHHHHHHHHHHHHEEEE-STTPPP---EE-SSS-EESS----EEEESSSSGGGG-